Protein AF-A0A934NCJ3-F1 (afdb_monomer)

Foldseek 3Di:
DDDDDPVRVVVVVVVVVVLVQVLVQVQVVVVVLQPDQDCDDPQNAPVPQCPPQPDFDGDKGKAWPDRQSPAWDWDADPVVQKIKIKGKTKMKIWGWHDDPNDTDIDIDIDIAMKMWIWHDPPPGIDTPGIGGDD

Secondary structure (DSSP, 8-state):
-PPPPHHHHHHHHHHHHHHHHHHHHHHHHHHHHHT---SSBTTB--GGGGGG-SSB-S--EEEESS-TTTT-EEEEETTTTEEEEEEEEEEEEEEEEEETTEEEEEEEEEEEEEEEEEEE-SSSEEEEEEEEE-

Nearest PDB structures (foldseek):
  5i7l-assembly3_A  TM=4.189E-01  e=1.258E-01  Homo sapiens
  6baq-assembly2_B  TM=3.776E-01  e=7.624E-02  Mus musculus
  5std-assembly1_A  TM=7.102E-01  e=1.625E+00  Pyricularia grisea
  1std-assembly1_A  TM=6.988E-01  e=3.168E+00  Pyricularia grisea
  4rlc-assembly1_A  TM=5.964E-01  e=2.681E+00  Pseudomonas aeruginosa

Solvent-accessible surface area (backbone atoms only — not comparable to full-atom values): 7718 Å² total; per-residue (Å²): 135,84,83,80,53,72,70,56,52,52,51,51,53,49,54,50,54,52,46,51,55,51,30,51,51,51,42,53,54,53,49,55,49,31,68,37,67,54,89,79,44,89,77,38,71,66,62,78,70,50,83,79,56,92,50,92,42,60,75,41,42,42,41,65,63,66,69,46,42,81,70,43,47,68,49,75,41,84,90,79,61,38,31,40,34,38,32,54,44,40,34,38,38,38,28,28,38,64,54,98,91,39,78,40,86,45,75,49,72,48,70,46,39,35,38,31,38,34,34,69,80,86,84,49,81,40,82,75,47,50,38,66,47,131

Radius of gyration: 18.89 Å; Cα contacts (8 Å, |Δi|>4): 233; chains: 1; bounding box: 41×37×64 Å

pLDDT: mean 83.29, std 10.06, range [53.81, 94.25]

Mean predicted aligned error: 7.46 Å

Sequence (134 aa):
MQPMSFASRIREAYEQSLGSAVRDVVRQALAACASSTSFFTPDCRQFHVLNDIQDPTKNVQWHLNGDPAVATTVSFDGATGIIHAASNFTMSLDYDQRLVGKDYPQHAEDSGGFQAAVFWDGIKLVPVTISRRN

Organism: NCBI:txid3127013

Structure (mmCIF, N/CA/C/O backbone):
data_AF-A0A934NCJ3-F1
#
_entry.id   AF-A0A934NCJ3-F1
#
loop_
_atom_site.group_PDB
_atom_site.id
_atom_site.type_symbol
_atom_site.label_atom_id
_atom_site.label_alt_id
_atom_site.label_comp_id
_atom_site.label_asym_id
_atom_site.label_entity_id
_atom_site.label_seq_id
_atom_site.pdbx_PDB_ins_code
_atom_site.Cartn_x
_atom_site.Cartn_y
_atom_site.Cartn_z
_atom_site.occupancy
_atom_site.B_iso_or_equiv
_atom_site.auth_seq_id
_atom_site.auth_comp_id
_atom_site.auth_asym_id
_atom_site.auth_atom_id
_atom_site.pdbx_PDB_model_num
ATOM 1 N N . MET A 1 1 ? -11.403 26.336 29.613 1.00 60.22 1 MET A N 1
ATOM 2 C CA . MET A 1 1 ? -10.920 24.969 29.319 1.00 60.22 1 MET A CA 1
ATOM 3 C C . MET A 1 1 ? -11.619 24.012 30.270 1.00 60.22 1 MET A C 1
ATOM 5 O O . MET A 1 1 ? -11.335 24.062 31.459 1.00 60.22 1 MET A O 1
ATOM 9 N N . GLN A 1 2 ? -12.591 23.226 29.799 1.00 61.53 2 GLN A N 1
ATOM 10 C CA . GLN A 1 2 ? -13.203 22.186 30.636 1.00 61.53 2 GLN A CA 1
ATOM 11 C C . GLN A 1 2 ? -12.272 20.964 30.697 1.00 61.53 2 GLN A C 1
ATOM 13 O O . GLN A 1 2 ? -11.728 20.579 29.661 1.00 61.53 2 GLN A O 1
ATOM 18 N N . PRO A 1 3 ? -12.059 20.358 31.878 1.00 75.81 3 PRO A N 1
ATOM 19 C CA . PRO A 1 3 ? -11.252 19.151 31.996 1.00 75.81 3 PRO A CA 1
ATOM 20 C C . PRO A 1 3 ? -11.975 17.956 31.358 1.00 75.81 3 PRO A C 1
ATOM 22 O O . PRO A 1 3 ? -13.150 17.713 31.626 1.00 75.81 3 PRO A O 1
ATOM 25 N N . MET A 1 4 ? -11.264 17.194 30.523 1.00 78.75 4 MET A N 1
ATOM 26 C CA . MET A 1 4 ? -11.779 15.945 29.953 1.00 78.75 4 MET A CA 1
ATOM 27 C C . MET A 1 4 ? -12.044 14.902 31.041 1.00 78.75 4 MET A C 1
ATOM 29 O O . MET A 1 4 ? -11.209 14.703 31.931 1.00 78.75 4 MET A O 1
ATOM 33 N N . SER A 1 5 ? -13.173 14.197 30.921 1.00 89.38 5 SER A N 1
ATOM 34 C CA . SER A 1 5 ? -13.522 13.079 31.801 1.00 89.38 5 SER A CA 1
ATOM 35 C C . SER A 1 5 ? -12.545 11.906 31.638 1.00 89.38 5 SER A C 1
ATOM 37 O O . SER A 1 5 ? -11.934 11.732 30.582 1.00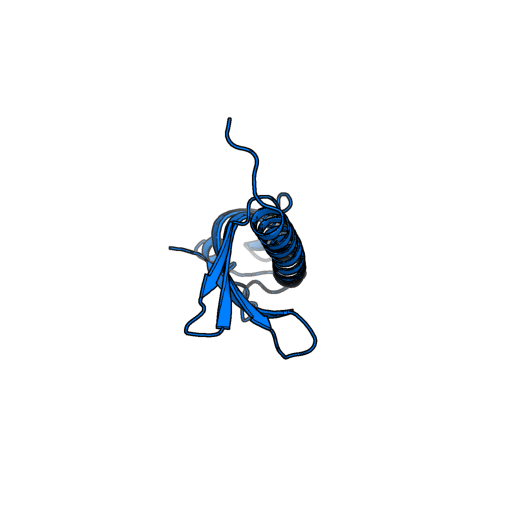 89.38 5 SER A O 1
ATOM 39 N N . PHE A 1 6 ? -12.416 11.064 32.664 1.00 80.25 6 PHE A N 1
ATOM 40 C CA . PHE A 1 6 ? -11.604 9.843 32.598 1.00 80.25 6 PHE A CA 1
ATOM 41 C C . PHE A 1 6 ? -12.050 8.901 31.463 1.00 80.25 6 PHE A C 1
ATOM 43 O O . PHE A 1 6 ? -11.211 8.379 30.734 1.00 80.25 6 PHE A O 1
ATOM 50 N N . ALA A 1 7 ? -13.364 8.763 31.246 1.00 82.44 7 ALA A N 1
ATOM 51 C CA . ALA A 1 7 ? -13.920 7.962 30.155 1.00 82.44 7 ALA A CA 1
ATOM 52 C C . ALA A 1 7 ? -13.507 8.495 28.771 1.00 82.44 7 ALA A C 1
ATOM 54 O O . ALA A 1 7 ? -13.169 7.717 27.881 1.00 82.44 7 ALA A O 1
ATOM 55 N N . SER A 1 8 ? -13.467 9.821 28.606 1.00 84.81 8 SER A N 1
ATOM 56 C CA . SER A 1 8 ? -13.002 10.463 27.370 1.00 84.81 8 SER A CA 1
ATOM 57 C C . SER A 1 8 ? -11.532 10.143 27.087 1.00 84.81 8 SER A C 1
ATOM 59 O O . SER A 1 8 ? -11.190 9.821 25.956 1.00 84.81 8 SER A O 1
ATOM 61 N N . ARG A 1 9 ? -10.681 10.146 28.121 1.00 81.94 9 ARG A N 1
ATOM 62 C CA . ARG A 1 9 ? -9.249 9.830 27.987 1.00 81.94 9 ARG A CA 1
ATOM 63 C C . ARG A 1 9 ? -8.998 8.371 27.605 1.00 81.94 9 ARG A C 1
ATOM 65 O O . ARG A 1 9 ? -8.121 8.104 26.794 1.00 81.94 9 ARG A O 1
ATOM 72 N N . ILE A 1 10 ? -9.762 7.430 28.170 1.00 80.25 10 ILE A N 1
ATOM 73 C CA . ILE A 1 10 ? -9.661 6.007 27.801 1.00 80.25 10 ILE A CA 1
ATOM 74 C C . ILE A 1 10 ? -10.044 5.809 26.337 1.00 80.25 10 ILE A C 1
ATOM 76 O O . ILE A 1 10 ? -9.340 5.116 25.606 1.00 80.25 10 ILE A O 1
ATOM 80 N N . ARG A 1 11 ? -11.148 6.426 25.906 1.00 80.56 11 ARG A N 1
ATOM 81 C CA . ARG A 1 11 ? -11.602 6.342 24.518 1.00 80.56 11 ARG A CA 1
ATOM 82 C C . ARG A 1 11 ? -10.559 6.901 23.552 1.00 80.56 11 ARG A C 1
ATOM 84 O O . ARG A 1 11 ? -10.235 6.238 22.577 1.00 80.56 11 ARG A O 1
ATOM 91 N N . GLU A 1 12 ? -10.008 8.072 23.849 1.00 78.56 12 GLU A N 1
ATOM 92 C CA . GLU A 1 12 ? -8.974 8.700 23.022 1.00 78.56 12 GLU A CA 1
ATOM 93 C C . GLU A 1 12 ? -7.706 7.834 22.932 1.00 78.56 12 GLU A C 1
ATOM 95 O O . GLU A 1 12 ? -7.176 7.623 21.844 1.00 78.56 12 GLU A O 1
ATOM 100 N N . ALA A 1 13 ? -7.257 7.253 24.050 1.00 77.31 13 ALA A N 1
ATOM 101 C CA . ALA A 1 13 ? -6.110 6.345 24.063 1.00 77.31 13 ALA A CA 1
ATOM 102 C C . ALA A 1 13 ? -6.357 5.066 23.240 1.00 77.31 13 ALA A C 1
ATOM 104 O O . ALA A 1 13 ? -5.449 4.573 22.570 1.00 77.31 13 ALA A O 1
ATOM 105 N N . TYR A 1 14 ? -7.584 4.539 23.268 1.00 77.94 14 TYR A N 1
ATOM 106 C CA . TYR A 1 14 ? -7.982 3.389 22.455 1.00 77.94 14 TYR A CA 1
ATOM 107 C C . TYR A 1 14 ? -8.054 3.730 20.960 1.00 77.94 14 TYR A C 1
ATOM 109 O O . TYR A 1 14 ? -7.572 2.971 20.124 1.00 77.94 14 TYR A O 1
ATOM 117 N N . GLU A 1 15 ? -8.612 4.887 20.604 1.00 80.19 15 GLU A N 1
ATOM 118 C CA . GLU A 1 15 ? -8.658 5.354 19.213 1.00 80.19 15 GLU A CA 1
ATOM 119 C C . GLU A 1 15 ? -7.242 5.593 18.657 1.00 80.19 15 GLU A C 1
ATOM 121 O O . GLU A 1 15 ? -6.958 5.231 17.514 1.00 80.19 15 GLU A O 1
ATOM 126 N N . GLN A 1 16 ? -6.322 6.120 19.474 1.00 82.31 16 GLN A N 1
ATOM 127 C CA . GLN A 1 16 ? -4.915 6.288 19.096 1.00 82.31 16 GLN A CA 1
ATOM 128 C C . GLN A 1 16 ? -4.195 4.951 18.880 1.00 82.31 16 GLN A C 1
ATOM 130 O O . GLN A 1 16 ? -3.493 4.803 17.878 1.00 82.31 16 GLN A O 1
ATOM 135 N N . SER A 1 17 ? -4.375 3.974 19.776 1.00 84.62 17 SER A N 1
ATOM 136 C CA . SER A 1 17 ? -3.723 2.663 19.650 1.00 84.62 17 SER A CA 1
ATOM 137 C C . SER A 1 17 ? -4.274 1.848 18.478 1.00 84.62 17 SER A C 1
ATOM 139 O O . SER A 1 17 ? -3.512 1.200 17.757 1.00 84.62 17 SER A O 1
ATOM 141 N N . LEU A 1 18 ? -5.583 1.931 18.223 1.00 86.12 18 LEU A N 1
ATOM 142 C CA . LEU A 1 18 ? -6.192 1.346 17.033 1.00 86.12 18 LEU A CA 1
ATOM 143 C C . LEU A 1 18 ? -5.651 2.017 15.766 1.00 86.12 18 LEU A C 1
ATOM 145 O O . LEU A 1 18 ? -5.277 1.338 14.810 1.00 86.12 18 LEU A O 1
ATOM 149 N N . GLY A 1 19 ? -5.559 3.348 15.773 1.00 89.00 19 GLY A N 1
ATOM 150 C CA . GLY A 1 19 ? -5.018 4.125 14.665 1.00 89.00 19 GLY A CA 1
ATOM 151 C C . GLY A 1 19 ? -3.581 3.740 14.313 1.00 89.00 19 GLY A C 1
ATOM 152 O O . GLY A 1 19 ? -3.274 3.583 13.131 1.00 89.00 19 GLY A O 1
ATOM 153 N N . SER A 1 20 ? -2.703 3.548 15.304 1.00 91.31 20 SER A N 1
ATOM 154 C CA . SER A 1 20 ? -1.324 3.111 15.049 1.00 91.31 20 SER A CA 1
ATOM 155 C C . SER A 1 20 ? -1.266 1.686 14.497 1.00 91.31 20 SER A C 1
ATOM 157 O O . SER A 1 20 ? -0.594 1.456 13.495 1.00 91.31 20 SER A O 1
ATOM 159 N N . ALA A 1 21 ? -2.033 0.752 15.067 1.00 91.88 21 ALA A N 1
ATOM 160 C CA . ALA A 1 21 ? -2.063 -0.634 14.599 1.00 91.88 21 ALA A CA 1
ATOM 161 C C . ALA A 1 21 ? -2.567 -0.755 13.147 1.00 91.88 21 ALA A C 1
ATOM 163 O O . ALA A 1 21 ? -2.014 -1.505 12.344 1.00 91.88 21 ALA A O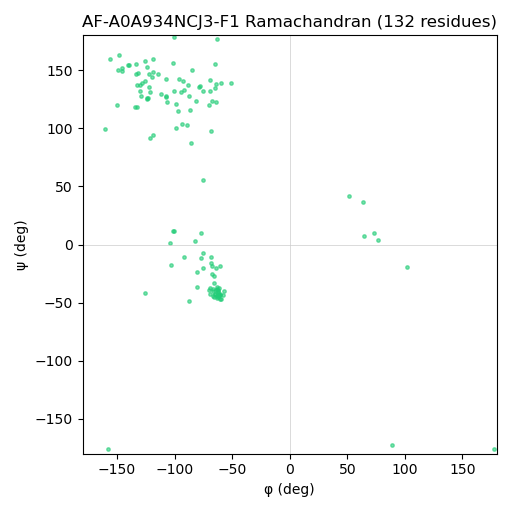 1
ATOM 164 N N . VAL A 1 22 ? -3.583 0.029 12.773 1.00 92.56 22 VAL A N 1
ATOM 165 C CA . VAL A 1 22 ? -4.097 0.082 11.394 1.00 92.56 22 VAL A CA 1
ATOM 166 C C . VAL A 1 22 ? -3.044 0.636 10.436 1.00 92.56 22 VAL A C 1
ATOM 168 O O . VAL A 1 22 ? -2.853 0.092 9.350 1.00 92.56 22 VAL A O 1
ATOM 171 N N . ARG A 1 23 ? -2.327 1.694 10.832 1.00 94.19 23 ARG A N 1
ATOM 172 C CA . ARG A 1 23 ? -1.236 2.270 10.030 1.00 94.19 23 ARG A CA 1
ATOM 173 C C . ARG A 1 23 ? -0.106 1.275 9.804 1.00 94.19 23 ARG A C 1
ATOM 175 O O . ARG A 1 23 ? 0.427 1.229 8.700 1.00 94.19 23 ARG A O 1
ATOM 182 N N . ASP A 1 24 ? 0.220 0.455 10.798 1.00 93.75 24 ASP A N 1
ATOM 183 C CA . ASP A 1 24 ? 1.237 -0.587 10.656 1.00 93.75 24 ASP A CA 1
ATOM 184 C C . ASP A 1 24 ? 0.818 -1.658 9.641 1.00 93.75 24 ASP A C 1
ATOM 186 O O . ASP A 1 24 ? 1.620 -2.037 8.787 1.00 93.75 24 ASP A O 1
ATOM 190 N N . VAL A 1 25 ? -0.448 -2.088 9.663 1.00 92.06 25 VAL A N 1
ATOM 191 C CA . VAL A 1 25 ? -0.995 -3.020 8.659 1.00 92.06 25 VAL A CA 1
ATOM 192 C C . VAL A 1 25 ? -0.962 -2.415 7.257 1.00 92.06 25 VAL A C 1
ATOM 194 O O . VAL A 1 25 ? -0.522 -3.065 6.308 1.00 92.06 25 VAL A O 1
ATOM 197 N N . VAL A 1 26 ? -1.383 -1.156 7.117 1.00 90.62 26 VAL A N 1
ATOM 198 C CA . VAL A 1 26 ? -1.339 -0.435 5.837 1.00 90.62 26 VAL A CA 1
ATOM 199 C C . VAL A 1 26 ? 0.096 -0.311 5.329 1.00 90.62 26 VAL A C 1
ATOM 201 O O . VAL A 1 26 ? 0.350 -0.571 4.155 1.00 90.62 26 VAL A O 1
ATOM 204 N N . ARG A 1 27 ? 1.050 0.022 6.208 1.00 91.75 27 ARG A N 1
ATOM 205 C CA . ARG A 1 27 ? 2.474 0.104 5.866 1.00 91.75 27 ARG A CA 1
ATOM 206 C C . ARG A 1 27 ? 2.999 -1.232 5.351 1.00 91.75 27 ARG A C 1
ATOM 208 O O . ARG A 1 27 ? 3.661 -1.259 4.319 1.00 91.75 27 ARG A O 1
ATOM 215 N N . GLN A 1 28 ? 2.687 -2.334 6.034 1.00 90.81 28 GLN A N 1
ATOM 216 C CA . GLN A 1 28 ? 3.112 -3.676 5.622 1.00 90.81 28 GLN A CA 1
ATOM 217 C C . GLN A 1 28 ? 2.553 -4.057 4.250 1.00 90.81 28 GLN A C 1
ATOM 219 O O . GLN A 1 28 ? 3.284 -4.568 3.407 1.00 90.81 28 GLN A O 1
ATOM 224 N N . ALA A 1 29 ? 1.277 -3.772 4.001 1.00 88.31 29 ALA A N 1
ATOM 225 C CA . ALA A 1 29 ? 0.646 -4.088 2.729 1.00 88.31 29 ALA A CA 1
ATOM 226 C C . ALA A 1 29 ? 1.172 -3.213 1.572 1.00 88.31 29 ALA A C 1
ATOM 228 O O . ALA A 1 29 ? 1.430 -3.725 0.486 1.00 88.31 29 ALA A O 1
ATOM 229 N N . LEU A 1 30 ? 1.426 -1.919 1.801 1.00 87.88 30 LEU A N 1
ATOM 230 C CA . LEU A 1 30 ? 2.061 -1.053 0.798 1.00 87.88 30 LEU A CA 1
ATOM 231 C C . LEU A 1 30 ? 3.513 -1.463 0.520 1.00 87.88 30 LEU A C 1
ATOM 233 O O . LEU A 1 30 ? 3.939 -1.456 -0.634 1.00 87.88 30 LEU A O 1
ATOM 237 N N . ALA A 1 31 ? 4.260 -1.871 1.548 1.00 88.88 31 ALA A N 1
ATOM 238 C CA . ALA A 1 31 ? 5.607 -2.412 1.384 1.00 88.88 31 ALA A CA 1
ATOM 239 C C . ALA A 1 31 ? 5.598 -3.726 0.588 1.00 88.88 31 ALA A C 1
ATOM 241 O O . ALA A 1 31 ? 6.450 -3.920 -0.277 1.00 88.88 31 ALA A O 1
ATOM 242 N N . ALA A 1 32 ? 4.607 -4.596 0.814 1.00 87.25 32 ALA A N 1
ATOM 243 C CA . ALA A 1 32 ? 4.419 -5.799 0.009 1.00 87.25 32 ALA A CA 1
ATOM 244 C C . ALA A 1 32 ? 4.179 -5.447 -1.470 1.00 87.25 32 ALA A C 1
ATOM 246 O O . ALA A 1 32 ? 4.807 -6.041 -2.345 1.00 87.25 32 ALA A O 1
ATOM 247 N N . CYS A 1 33 ? 3.370 -4.422 -1.754 1.00 84.19 33 CYS A N 1
ATOM 248 C CA . CYS A 1 33 ? 3.181 -3.930 -3.119 1.00 84.19 33 CYS A CA 1
ATOM 249 C C . CYS A 1 33 ? 4.467 -3.384 -3.748 1.00 84.19 33 CYS A C 1
ATOM 251 O O . CYS A 1 33 ? 4.769 -3.691 -4.899 1.00 84.19 33 CYS A O 1
ATOM 253 N N . ALA A 1 34 ? 5.252 -2.614 -2.996 1.00 86.81 34 ALA A N 1
ATOM 254 C CA . ALA A 1 34 ? 6.531 -2.094 -3.472 1.00 86.81 34 ALA A CA 1
ATOM 255 C C . ALA A 1 34 ? 7.587 -3.196 -3.684 1.00 86.81 34 ALA A C 1
ATOM 257 O O . ALA A 1 34 ? 8.479 -3.054 -4.509 1.00 86.81 34 ALA A O 1
ATOM 258 N N . SER A 1 35 ? 7.475 -4.325 -2.980 1.00 87.38 35 SER A N 1
ATOM 259 C CA . SER A 1 35 ? 8.386 -5.463 -3.156 1.00 87.38 35 SER A CA 1
ATOM 260 C C . SER A 1 35 ? 8.129 -6.282 -4.424 1.00 87.38 35 SER A C 1
ATOM 262 O O . SER A 1 35 ? 8.893 -7.199 -4.728 1.00 87.38 35 SER A O 1
ATOM 264 N N . SER A 1 36 ? 7.050 -5.988 -5.154 1.00 84.81 36 SER A N 1
ATOM 265 C CA . SER A 1 36 ? 6.741 -6.716 -6.375 1.00 84.81 36 SER A CA 1
ATOM 266 C C . SER A 1 36 ? 7.737 -6.406 -7.486 1.00 84.81 36 SER A C 1
ATOM 268 O O . SER A 1 36 ? 8.133 -5.266 -7.695 1.00 84.81 36 SER A O 1
ATOM 270 N N . THR A 1 37 ? 8.091 -7.430 -8.253 1.00 83.31 37 THR A N 1
ATOM 271 C CA . THR A 1 37 ? 8.896 -7.320 -9.478 1.00 83.31 37 THR A CA 1
ATOM 272 C C . THR A 1 37 ? 8.031 -7.374 -10.739 1.00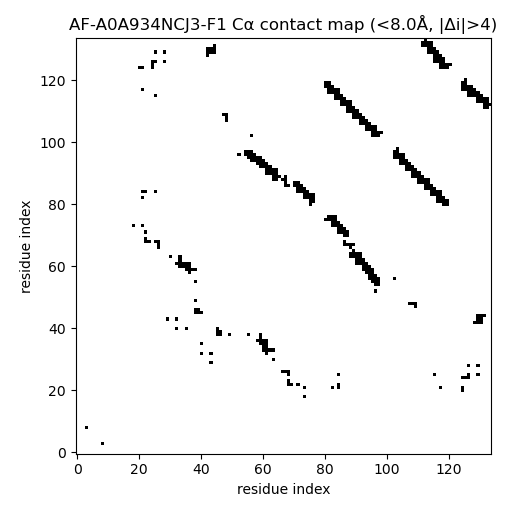 83.31 37 THR A C 1
ATOM 274 O O . THR A 1 37 ? 8.537 -7.537 -11.849 1.00 83.31 37 THR A O 1
ATOM 277 N N . SER A 1 38 ? 6.710 -7.274 -10.572 1.00 77.94 38 SER A N 1
ATOM 278 C CA . SER A 1 38 ? 5.739 -7.242 -11.659 1.00 77.94 38 SER A CA 1
ATOM 279 C C . SER A 1 38 ? 5.157 -5.843 -11.808 1.00 77.94 38 SER A C 1
ATOM 281 O O . SER A 1 38 ? 4.840 -5.168 -10.828 1.00 77.94 38 SER A O 1
ATOM 283 N N . PHE A 1 39 ? 4.929 -5.447 -13.055 1.00 72.69 39 PHE A N 1
ATOM 284 C CA . PHE A 1 39 ? 4.098 -4.293 -13.389 1.00 72.69 39 PHE A CA 1
ATOM 285 C C . PHE A 1 39 ? 2.623 -4.512 -13.017 1.00 72.69 39 PHE A C 1
ATOM 287 O O . PHE A 1 39 ? 1.892 -3.568 -12.734 1.00 72.69 39 PHE A O 1
ATOM 294 N N . PHE A 1 40 ? 2.186 -5.773 -12.999 1.00 71.62 40 PHE A N 1
ATOM 295 C CA . PHE A 1 40 ? 0.811 -6.167 -12.726 1.00 71.62 40 PHE A CA 1
ATOM 296 C C . PHE A 1 40 ? 0.798 -7.091 -11.515 1.00 71.62 40 PHE A C 1
ATOM 298 O O . PHE A 1 40 ? 0.978 -8.305 -11.634 1.00 71.62 40 PHE A O 1
ATOM 305 N N . THR A 1 41 ? 0.623 -6.505 -10.336 1.00 69.88 41 THR A N 1
ATOM 306 C CA . THR A 1 41 ? 0.491 -7.266 -9.093 1.00 69.88 41 THR A CA 1
ATOM 307 C C . THR A 1 41 ? -0.967 -7.216 -8.657 1.00 69.88 41 THR A C 1
ATOM 309 O O . THR A 1 41 ? -1.505 -6.114 -8.502 1.00 69.88 41 THR A O 1
ATOM 312 N N . PRO A 1 42 ? -1.637 -8.372 -8.486 1.00 64.50 42 PRO A N 1
ATOM 313 C CA . PRO A 1 42 ? -2.974 -8.409 -7.908 1.00 64.50 42 PRO A CA 1
ATOM 314 C C . PRO A 1 42 ? -3.004 -7.623 -6.593 1.00 64.50 42 PRO A C 1
ATOM 316 O O . PRO A 1 42 ? -2.048 -7.666 -5.824 1.00 64.50 42 PRO A O 1
ATOM 319 N N . ASP A 1 43 ? -4.072 -6.859 -6.375 1.00 67.31 43 ASP A N 1
ATOM 320 C CA . ASP A 1 43 ? -4.296 -6.055 -5.162 1.00 67.31 43 ASP A CA 1
ATOM 321 C C . ASP A 1 43 ? -3.309 -4.899 -4.902 1.00 67.31 43 ASP A C 1
ATOM 323 O O . ASP A 1 43 ? -3.425 -4.195 -3.899 1.00 67.31 43 ASP A O 1
ATOM 327 N N . CYS A 1 44 ? -2.419 -4.602 -5.853 1.00 74.88 44 CYS A N 1
ATOM 328 C CA . CYS A 1 44 ? -1.542 -3.435 -5.827 1.00 74.88 44 CYS A CA 1
ATOM 329 C C . CYS A 1 44 ? -1.845 -2.554 -7.036 1.00 74.88 44 CYS A C 1
ATOM 331 O O . CYS A 1 44 ? -1.335 -2.769 -8.134 1.00 74.88 44 CYS A O 1
ATOM 333 N N . ARG A 1 45 ? -2.716 -1.550 -6.855 1.00 60.00 45 ARG A N 1
ATOM 334 C CA . ARG A 1 45 ? -3.147 -0.656 -7.945 1.00 60.00 45 ARG A CA 1
ATOM 335 C C . ARG A 1 45 ? -2.096 0.387 -8.367 1.00 60.00 45 ARG A C 1
ATOM 337 O O . ARG A 1 45 ? -2.398 1.574 -8.424 1.00 60.00 45 ARG A O 1
ATOM 344 N N . GLN A 1 46 ? -0.898 -0.065 -8.728 1.00 62.56 46 GLN A N 1
ATOM 345 C CA . GLN A 1 46 ? 0.209 0.726 -9.293 1.00 62.56 46 GLN A CA 1
ATOM 346 C C . GLN A 1 46 ? 0.001 1.077 -10.794 1.00 62.56 46 GLN A C 1
ATOM 348 O O . GLN A 1 46 ? 0.900 1.567 -11.468 1.00 62.56 46 GLN A O 1
ATOM 353 N N . PHE A 1 47 ? -1.196 0.827 -11.344 1.00 53.81 47 PHE A N 1
ATOM 354 C CA . PHE A 1 47 ? -1.466 0.733 -12.788 1.00 53.81 47 PHE A CA 1
ATOM 355 C C . PHE A 1 47 ? -1.353 2.039 -13.604 1.00 53.81 47 PHE A C 1
ATOM 357 O O . PHE A 1 47 ? -1.392 1.963 -14.829 1.00 53.81 47 PHE A O 1
ATOM 364 N N . HIS A 1 48 ? -1.233 3.227 -12.999 1.00 56.44 48 HIS A N 1
ATOM 365 C CA . HIS A 1 48 ? -1.268 4.480 -13.776 1.00 56.44 48 HIS A CA 1
ATOM 366 C C . HIS A 1 48 ? 0.052 4.840 -14.461 1.00 56.44 48 HIS A C 1
ATOM 368 O O . HIS A 1 48 ? 0.018 5.513 -15.488 1.00 56.44 48 HIS A O 1
ATOM 374 N N . VAL A 1 49 ? 1.186 4.344 -13.962 1.00 57.50 49 VAL A N 1
ATOM 375 C CA . VAL A 1 49 ? 2.511 4.580 -14.569 1.00 5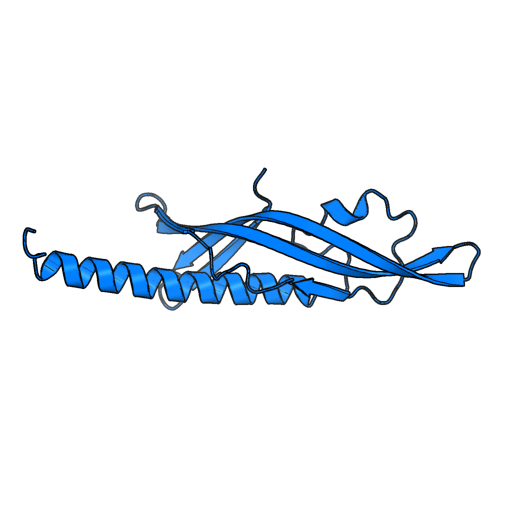7.50 49 VAL A CA 1
ATOM 376 C C . VAL A 1 49 ? 2.655 3.888 -15.932 1.00 57.50 49 VAL A C 1
ATOM 378 O O . VAL A 1 49 ? 3.517 4.230 -16.732 1.00 57.50 49 VAL A O 1
ATOM 381 N N . LEU A 1 50 ? 1.798 2.904 -16.217 1.00 59.09 50 LEU A N 1
ATOM 382 C CA . LEU A 1 50 ? 2.002 1.935 -17.293 1.00 59.09 50 LEU A CA 1
ATOM 383 C C . LEU A 1 50 ? 1.387 2.306 -18.637 1.00 59.09 50 LEU A C 1
ATOM 385 O O . LEU A 1 50 ? 1.683 1.639 -19.624 1.00 59.09 50 LEU A O 1
ATOM 389 N N . ASN A 1 51 ? 0.549 3.342 -18.701 1.00 59.59 51 ASN A N 1
ATOM 390 C CA . ASN A 1 51 ? -0.151 3.684 -19.943 1.00 59.59 51 ASN A CA 1
ATOM 391 C C . ASN A 1 51 ? 0.804 4.105 -21.077 1.00 59.59 51 ASN A C 1
ATOM 393 O O . ASN A 1 51 ? 0.434 3.985 -22.243 1.00 59.59 51 ASN A O 1
ATOM 397 N N . ASP A 1 52 ? 2.031 4.515 -20.741 1.00 58.50 52 ASP A N 1
ATOM 398 C CA . ASP A 1 52 ? 3.047 4.955 -21.702 1.00 58.50 52 ASP A CA 1
ATOM 399 C C . ASP A 1 52 ? 4.160 3.909 -21.951 1.00 58.50 52 ASP A C 1
ATOM 401 O O . ASP A 1 52 ? 5.070 4.144 -22.750 1.00 58.50 52 ASP A O 1
ATOM 405 N N . ILE A 1 53 ? 4.101 2.729 -21.313 1.00 62.62 53 ILE A N 1
ATOM 406 C CA . ILE A 1 53 ? 5.145 1.697 -21.433 1.00 62.62 53 ILE A CA 1
ATOM 407 C C . ILE A 1 53 ? 4.821 0.764 -22.606 1.00 62.62 53 ILE A C 1
ATOM 409 O O . ILE A 1 53 ? 3.974 -0.121 -22.512 1.00 62.62 53 ILE A O 1
ATOM 413 N N . GLN A 1 54 ? 5.516 0.957 -23.731 1.00 58.59 54 GLN A N 1
ATOM 414 C CA . GLN A 1 54 ? 5.254 0.218 -24.978 1.00 58.59 54 GLN A CA 1
ATOM 415 C C . GLN A 1 54 ? 5.793 -1.228 -25.009 1.00 58.59 54 GLN A C 1
ATOM 417 O O . GLN A 1 54 ? 5.416 -1.983 -25.901 1.00 58.59 54 GLN A O 1
ATOM 422 N N . ASP A 1 55 ? 6.634 -1.633 -24.053 1.00 63.25 55 ASP A N 1
ATOM 423 C CA . ASP A 1 55 ? 7.117 -3.016 -23.899 1.00 63.25 55 ASP A CA 1
ATOM 424 C C . ASP A 1 55 ? 7.648 -3.195 -22.461 1.00 63.25 55 ASP A C 1
ATOM 426 O O . ASP A 1 55 ? 8.738 -2.699 -22.156 1.00 63.25 55 ASP A O 1
ATOM 430 N N . PRO A 1 56 ? 6.873 -3.780 -21.526 1.00 58.16 56 PRO A N 1
ATOM 431 C CA . PRO A 1 56 ? 7.300 -3.910 -20.139 1.00 58.16 56 PRO A CA 1
ATOM 432 C C . PRO A 1 56 ? 8.460 -4.907 -20.036 1.00 58.16 56 PRO A C 1
ATOM 434 O O . PRO A 1 56 ? 8.263 -6.123 -19.992 1.00 58.16 56 PRO A O 1
ATOM 437 N N . THR A 1 57 ? 9.686 -4.383 -19.995 1.00 70.19 57 THR A N 1
ATOM 438 C CA . THR A 1 57 ? 10.907 -5.175 -19.835 1.00 70.19 57 THR A CA 1
ATOM 439 C C . THR A 1 57 ? 11.459 -5.155 -18.407 1.00 70.19 57 THR A C 1
ATOM 441 O O . THR A 1 57 ? 10.825 -4.677 -17.472 1.00 70.19 57 THR A O 1
ATOM 444 N N . LYS A 1 58 ? 12.555 -5.897 -18.235 1.00 75.56 58 LYS A N 1
ATOM 445 C CA . LYS A 1 58 ? 13.050 -6.520 -17.000 1.00 75.56 58 LYS A CA 1
ATOM 446 C C . LYS A 1 58 ? 13.413 -5.503 -15.905 1.00 75.56 58 LYS A C 1
ATOM 448 O O . LYS A 1 58 ? 13.401 -4.299 -16.118 1.00 75.56 58 LYS A O 1
ATOM 453 N N . ASN A 1 59 ? 13.799 -6.027 -14.741 1.00 85.25 59 ASN A N 1
ATOM 454 C CA . ASN A 1 59 ? 14.356 -5.251 -13.626 1.00 85.25 59 ASN A CA 1
ATOM 455 C C . ASN A 1 59 ? 13.390 -4.221 -13.017 1.00 85.25 59 ASN A C 1
ATOM 457 O O . ASN A 1 59 ? 13.819 -3.163 -12.580 1.00 85.25 59 ASN A O 1
ATOM 461 N N . VAL A 1 60 ? 12.102 -4.562 -12.948 1.00 85.88 60 VAL A N 1
ATOM 462 C CA . VAL A 1 60 ? 11.073 -3.743 -12.292 1.00 85.88 60 VAL A CA 1
ATOM 463 C C . VAL A 1 60 ? 11.354 -3.636 -10.797 1.00 85.88 60 VAL A C 1
ATOM 465 O O . VAL A 1 60 ? 11.416 -4.654 -10.100 1.00 85.88 60 VAL A O 1
ATOM 468 N N . GLN A 1 61 ? 11.496 -2.409 -10.309 1.00 89.62 61 GLN A N 1
ATOM 469 C CA . GLN A 1 61 ? 11.681 -2.087 -8.901 1.00 89.62 61 GLN A CA 1
ATOM 470 C C . GLN A 1 61 ? 10.770 -0.921 -8.531 1.00 89.62 61 GLN A C 1
ATOM 472 O O . GLN A 1 61 ? 10.879 0.173 -9.078 1.00 89.62 61 GLN A O 1
ATOM 477 N N . TRP A 1 62 ? 9.848 -1.167 -7.603 1.00 88.12 62 TRP A N 1
ATOM 478 C CA . TRP A 1 62 ? 8.985 -0.129 -7.057 1.00 88.12 62 TRP A CA 1
ATOM 479 C C . TRP A 1 62 ? 9.561 0.397 -5.746 1.00 88.12 62 TRP A C 1
ATOM 481 O O . TRP A 1 62 ? 10.038 -0.359 -4.898 1.00 88.12 62 TRP A O 1
ATOM 491 N N . HIS A 1 63 ? 9.434 1.699 -5.533 1.00 89.88 63 HIS A N 1
ATOM 492 C CA . HIS A 1 63 ? 9.899 2.363 -4.325 1.00 89.88 63 HIS A CA 1
ATOM 493 C C . HIS A 1 63 ? 8.792 3.245 -3.756 1.00 89.88 63 HIS A C 1
ATOM 495 O O . HIS A 1 63 ? 8.164 4.017 -4.475 1.00 89.88 63 HIS A O 1
ATOM 501 N N . LEU A 1 64 ? 8.538 3.141 -2.449 1.00 89.62 64 LEU A N 1
ATOM 502 C CA . LEU A 1 64 ? 7.690 4.106 -1.749 1.00 89.62 64 LEU A CA 1
ATOM 503 C C . LEU A 1 64 ? 8.524 5.336 -1.402 1.00 89.62 64 LEU A C 1
ATOM 505 O O . LEU A 1 64 ? 9.528 5.239 -0.693 1.00 89.62 64 LEU A O 1
ATOM 509 N N . ASN A 1 65 ? 8.070 6.499 -1.855 1.00 90.88 65 ASN A N 1
ATOM 510 C CA . ASN A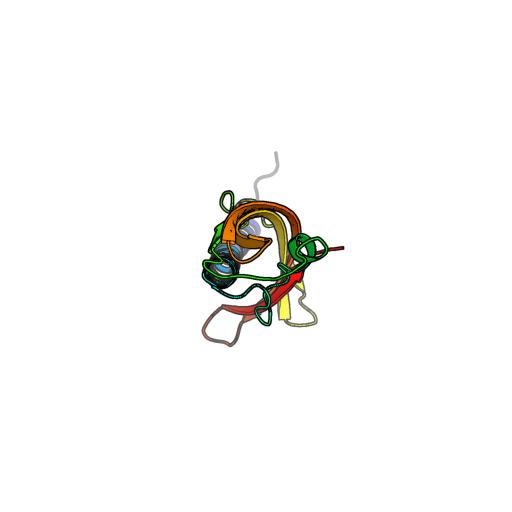 1 65 ? 8.713 7.769 -1.560 1.00 90.88 65 ASN A CA 1
ATOM 511 C C . ASN A 1 65 ? 8.176 8.282 -0.218 1.00 90.88 65 ASN A C 1
ATOM 513 O O . ASN A 1 65 ? 7.192 9.020 -0.151 1.00 90.88 65 ASN A O 1
ATOM 517 N N . GLY A 1 66 ? 8.822 7.840 0.864 1.00 90.00 66 GLY A N 1
ATOM 518 C CA . GLY A 1 66 ? 8.416 8.114 2.244 1.00 90.00 66 GLY A CA 1
ATOM 519 C C . GLY A 1 66 ? 7.437 7.080 2.811 1.00 90.00 66 GLY A C 1
ATOM 520 O O . GLY A 1 66 ? 7.179 6.044 2.201 1.00 90.00 66 GLY A O 1
ATOM 521 N N . ASP A 1 67 ? 6.904 7.352 4.008 1.00 89.81 67 ASP A N 1
ATOM 522 C CA . ASP A 1 67 ? 5.918 6.484 4.664 1.00 89.81 67 ASP A CA 1
ATOM 523 C C . ASP A 1 67 ? 4.481 7.011 4.456 1.00 89.81 67 ASP A C 1
ATOM 525 O O . ASP A 1 67 ? 4.039 7.908 5.187 1.00 89.81 67 ASP A O 1
ATOM 529 N N . PRO A 1 68 ? 3.713 6.445 3.504 1.00 87.19 68 PRO A N 1
ATOM 530 C CA . PRO A 1 68 ? 2.324 6.840 3.254 1.00 87.19 68 PRO A CA 1
ATOM 531 C C . PRO A 1 68 ? 1.389 6.629 4.465 1.00 87.19 68 PRO A C 1
ATOM 533 O O . PRO A 1 68 ? 0.322 7.253 4.548 1.00 87.19 68 PRO A O 1
ATOM 536 N N . ALA A 1 69 ? 1.786 5.802 5.444 1.00 88.25 69 ALA A N 1
ATOM 537 C CA . ALA A 1 69 ? 1.005 5.532 6.649 1.00 88.25 69 ALA A CA 1
ATOM 538 C C . ALA A 1 69 ? 1.033 6.689 7.677 1.00 88.25 69 ALA A C 1
ATOM 540 O O . ALA A 1 69 ? 0.127 6.810 8.511 1.00 88.25 69 ALA A O 1
ATOM 541 N N . VAL A 1 70 ? 2.023 7.591 7.618 1.00 87.94 70 VAL A N 1
ATOM 542 C CA . VAL A 1 70 ? 2.200 8.688 8.601 1.00 87.94 70 VAL A CA 1
ATOM 543 C C . VAL A 1 70 ? 1.064 9.711 8.567 1.00 87.94 70 VAL A C 1
ATOM 545 O O . VAL A 1 70 ? 0.676 10.235 9.610 1.00 87.94 70 VAL A O 1
ATOM 548 N N . ALA A 1 71 ? 0.475 9.967 7.402 1.00 87.06 71 ALA A N 1
ATOM 549 C CA . ALA A 1 71 ? -0.650 10.896 7.252 1.00 87.06 71 ALA A CA 1
ATOM 550 C C . ALA A 1 71 ? -2.011 10.184 7.133 1.00 87.06 71 ALA A C 1
ATOM 552 O O . ALA A 1 71 ? -3.019 10.809 6.810 1.00 87.06 71 ALA A O 1
ATOM 553 N N . THR A 1 72 ? -2.060 8.875 7.406 1.00 91.06 72 THR A N 1
ATOM 554 C CA . THR A 1 72 ? -3.273 8.079 7.201 1.00 91.06 72 THR A CA 1
ATOM 555 C C . THR A 1 72 ? -4.367 8.432 8.202 1.00 91.06 72 THR A C 1
ATOM 557 O O . THR A 1 72 ? -4.217 8.267 9.410 1.00 91.06 72 THR A O 1
ATOM 560 N N . THR A 1 73 ? -5.507 8.870 7.685 1.00 93.19 73 THR A N 1
ATOM 561 C CA . THR A 1 73 ? -6.741 9.017 8.457 1.00 93.19 73 THR A CA 1
ATOM 562 C C . THR A 1 73 ? -7.380 7.646 8.632 1.00 93.19 73 THR A C 1
ATOM 564 O O . THR A 1 73 ? -7.432 6.872 7.678 1.00 93.19 73 THR A O 1
ATOM 567 N N . VAL A 1 74 ? -7.852 7.348 9.842 1.00 92.81 74 VAL A N 1
ATOM 568 C CA . VAL A 1 74 ? -8.485 6.073 10.191 1.00 92.81 74 VAL A CA 1
ATOM 569 C C . VAL A 1 74 ? -9.895 6.351 10.698 1.00 92.81 74 VAL A C 1
ATOM 571 O O . VAL A 1 74 ? -10.080 7.212 11.556 1.00 92.81 74 VAL A O 1
ATOM 574 N N . SER A 1 75 ? -10.882 5.631 10.176 1.00 91.62 75 SER A N 1
ATOM 575 C CA . SER A 1 75 ? -12.268 5.673 10.639 1.00 91.62 75 SER A CA 1
ATOM 576 C C . SER A 1 75 ? -12.826 4.262 10.794 1.00 91.62 75 SER A C 1
ATOM 578 O O . SER A 1 75 ? -12.458 3.352 10.059 1.00 91.62 75 SER A O 1
ATOM 580 N N . PHE A 1 76 ? -13.710 4.068 11.769 1.00 89.12 76 PHE A N 1
ATOM 581 C CA . PHE A 1 76 ? -14.368 2.787 12.014 1.00 89.12 76 PHE A CA 1
ATOM 582 C C . PHE A 1 76 ? -15.834 2.862 11.596 1.00 89.12 76 PHE A C 1
ATOM 584 O O . PHE A 1 76 ? -16.557 3.757 12.037 1.00 89.12 76 PHE A O 1
ATOM 591 N N . ASP A 1 77 ? -16.267 1.916 10.768 1.00 89.19 77 ASP A N 1
ATOM 592 C CA . ASP A 1 77 ? -17.672 1.710 10.445 1.00 89.19 77 ASP A CA 1
ATOM 593 C C . ASP A 1 77 ? -18.266 0.650 11.382 1.00 89.19 77 ASP A C 1
ATOM 595 O O . ASP A 1 77 ? -18.051 -0.552 11.228 1.00 89.19 77 ASP A O 1
ATOM 599 N N . GLY A 1 78 ? -19.046 1.107 12.365 1.00 85.88 78 GLY A N 1
ATOM 600 C CA . GLY A 1 78 ? -19.693 0.233 13.342 1.00 85.88 78 GLY A CA 1
ATOM 601 C C . GLY A 1 78 ? -20.804 -0.655 12.775 1.00 85.88 78 GLY A C 1
ATOM 602 O O . GLY A 1 78 ? -21.185 -1.612 13.443 1.00 85.88 78 GLY A O 1
ATOM 603 N N . ALA A 1 79 ? -21.322 -0.373 11.575 1.00 89.00 79 ALA A N 1
ATOM 604 C CA . ALA A 1 79 ? -22.344 -1.207 10.946 1.00 89.00 79 ALA A CA 1
ATOM 605 C C . ALA A 1 79 ? -21.738 -2.446 10.272 1.00 89.00 79 ALA A C 1
ATOM 607 O O . ALA A 1 79 ? -22.339 -3.519 10.299 1.00 89.00 79 ALA A O 1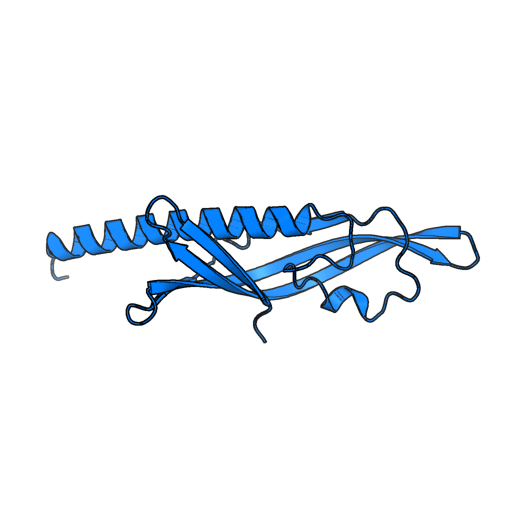
ATOM 608 N N . THR A 1 80 ? -20.550 -2.303 9.681 1.00 87.75 80 THR A N 1
ATOM 609 C CA . THR A 1 80 ? -19.858 -3.382 8.954 1.00 87.75 80 THR A CA 1
ATOM 610 C C . THR A 1 80 ? -18.716 -4.012 9.750 1.00 87.75 80 THR A C 1
ATOM 612 O O . THR A 1 80 ? -18.268 -5.108 9.417 1.00 87.75 80 THR A O 1
ATOM 615 N N . GLY A 1 81 ? -18.232 -3.339 10.797 1.00 87.06 81 GLY A N 1
ATOM 616 C CA . GLY A 1 81 ? -17.032 -3.734 11.532 1.00 87.06 81 GLY A CA 1
ATOM 617 C C . GLY A 1 81 ? -15.731 -3.463 10.767 1.00 87.06 81 GLY A C 1
ATOM 618 O O . GLY A 1 81 ? -14.671 -3.930 11.185 1.00 87.06 81 GLY A O 1
ATOM 619 N N . ILE A 1 82 ? -15.794 -2.732 9.648 1.00 91.69 82 ILE A N 1
ATOM 620 C CA . ILE A 1 82 ? -14.635 -2.417 8.812 1.00 91.69 82 ILE A CA 1
ATOM 621 C C . ILE A 1 82 ? -13.971 -1.137 9.312 1.00 91.69 82 ILE A C 1
ATOM 623 O O . ILE A 1 82 ? -14.617 -0.138 9.630 1.00 91.69 82 ILE A O 1
ATOM 627 N N . ILE A 1 83 ? -12.644 -1.156 9.349 1.00 93.69 83 ILE A N 1
ATOM 628 C CA . ILE A 1 83 ? -11.825 0.022 9.591 1.00 93.69 83 ILE A CA 1
ATOM 629 C C . ILE A 1 83 ? -11.330 0.540 8.244 1.00 93.69 83 ILE A C 1
ATOM 631 O O . ILE A 1 83 ? -10.639 -0.159 7.504 1.00 93.69 83 ILE A O 1
ATOM 635 N N . HIS A 1 84 ? -11.671 1.780 7.929 1.00 94.25 84 HIS A N 1
ATOM 636 C CA . HIS A 1 84 ? -11.223 2.461 6.729 1.00 94.25 84 HIS A CA 1
ATOM 637 C C . HIS A 1 84 ? -9.976 3.283 7.033 1.00 94.25 84 HIS A C 1
ATOM 639 O O . HIS A 1 84 ? -9.933 4.056 7.987 1.00 94.25 84 HIS A O 1
ATOM 645 N N . ALA A 1 85 ? -8.964 3.133 6.190 1.00 93.00 85 ALA A N 1
ATOM 646 C CA . ALA A 1 85 ? -7.739 3.912 6.215 1.00 93.00 85 ALA A CA 1
ATOM 647 C C . ALA A 1 85 ? -7.566 4.668 4.896 1.00 93.00 85 ALA A C 1
ATOM 649 O O . ALA A 1 85 ? -7.957 4.202 3.829 1.00 93.00 85 ALA A O 1
ATOM 650 N N . ALA A 1 86 ? -7.020 5.872 4.979 1.00 93.12 86 ALA A N 1
ATOM 651 C CA . ALA A 1 86 ? -7.111 6.879 3.937 1.00 93.12 86 ALA A CA 1
ATOM 652 C C . ALA A 1 86 ? -5.885 7.791 3.945 1.00 93.12 86 ALA A C 1
ATOM 654 O O . ALA A 1 86 ? -5.679 8.489 4.933 1.00 93.12 86 ALA A O 1
ATOM 655 N N . SER A 1 87 ? -5.113 7.864 2.864 1.00 92.88 87 SER A N 1
ATOM 656 C CA . SER A 1 87 ? -3.986 8.808 2.779 1.00 92.88 87 SER A CA 1
ATOM 657 C C . SER A 1 87 ? -3.606 9.093 1.332 1.00 92.88 87 SER A C 1
ATOM 659 O O . SER A 1 87 ? -4.249 8.600 0.407 1.00 92.88 87 SER A O 1
ATOM 661 N N . ASN A 1 88 ? -2.538 9.864 1.158 1.00 91.25 88 ASN A N 1
ATOM 662 C CA . ASN A 1 88 ? -1.835 9.994 -0.107 1.00 91.25 88 ASN A CA 1
ATOM 663 C C . ASN A 1 88 ? -0.562 9.141 -0.096 1.00 91.25 88 ASN A C 1
ATOM 665 O O . ASN A 1 88 ? -0.016 8.823 0.963 1.00 91.25 88 ASN A O 1
ATOM 669 N N . PHE A 1 89 ? -0.097 8.782 -1.283 1.00 87.69 89 PHE A N 1
ATOM 670 C CA . PHE A 1 89 ? 1.170 8.112 -1.511 1.00 87.69 89 PHE A CA 1
ATOM 671 C C . PHE A 1 89 ? 1.917 8.792 -2.653 1.00 87.69 89 PHE A C 1
ATOM 673 O O . PHE A 1 89 ? 1.311 9.381 -3.551 1.00 87.69 89 PHE A O 1
ATOM 680 N N . THR A 1 90 ? 3.230 8.626 -2.623 1.00 88.88 90 THR A N 1
ATOM 681 C CA . THR A 1 90 ? 4.121 8.877 -3.749 1.00 88.88 90 THR A CA 1
ATOM 682 C C . THR A 1 90 ? 4.989 7.636 -3.901 1.00 88.88 90 THR A C 1
ATOM 684 O O . THR A 1 90 ? 5.432 7.061 -2.905 1.00 88.88 90 THR A O 1
ATOM 687 N N . MET A 1 91 ? 5.207 7.196 -5.130 1.00 87.75 91 MET A N 1
ATOM 688 C CA . MET A 1 91 ? 6.070 6.068 -5.450 1.00 87.75 91 MET A CA 1
ATOM 689 C C . MET A 1 91 ? 6.878 6.357 -6.704 1.00 87.75 91 MET A C 1
ATOM 691 O O . MET A 1 91 ? 6.453 7.137 -7.552 1.00 87.75 91 MET A O 1
ATOM 695 N N . SER A 1 92 ? 8.022 5.705 -6.821 1.00 88.94 92 SER A N 1
ATOM 696 C CA . SER A 1 92 ? 8.790 5.648 -8.054 1.00 88.94 92 SER A CA 1
ATOM 697 C C . SER A 1 92 ? 8.922 4.213 -8.546 1.00 88.94 92 SER A C 1
ATOM 699 O O . SER A 1 92 ? 8.711 3.249 -7.803 1.00 88.94 92 SER A O 1
ATOM 701 N N . LEU A 1 93 ? 9.224 4.096 -9.829 1.00 87.75 93 LEU A N 1
ATOM 702 C CA . LEU A 1 93 ? 9.410 2.859 -10.556 1.00 87.75 93 LEU A CA 1
ATOM 703 C C . LEU A 1 93 ? 10.685 2.969 -11.379 1.00 87.75 93 LEU A C 1
ATOM 705 O O . LEU A 1 93 ? 10.761 3.791 -12.291 1.00 87.75 93 LEU A O 1
ATOM 709 N N . ASP A 1 94 ? 11.637 2.098 -11.090 1.00 89.56 94 ASP A N 1
ATOM 710 C CA . ASP A 1 94 ? 12.801 1.863 -11.929 1.00 89.56 94 ASP A CA 1
ATOM 711 C C . ASP A 1 94 ? 12.565 0.588 -12.743 1.00 89.56 94 ASP A C 1
ATOM 713 O O . ASP A 1 94 ? 12.093 -0.427 -12.224 1.00 89.56 94 ASP A O 1
ATOM 717 N N . TYR A 1 95 ? 12.824 0.644 -14.046 1.00 88.12 95 TYR A N 1
ATOM 718 C CA . TYR A 1 95 ? 12.636 -0.491 -14.949 1.00 88.12 95 TYR A CA 1
ATOM 719 C C . TYR A 1 95 ? 13.523 -0.344 -16.179 1.00 88.12 95 TYR A C 1
ATOM 721 O O . TYR A 1 95 ? 13.927 0.760 -16.525 1.00 88.12 95 TYR A O 1
A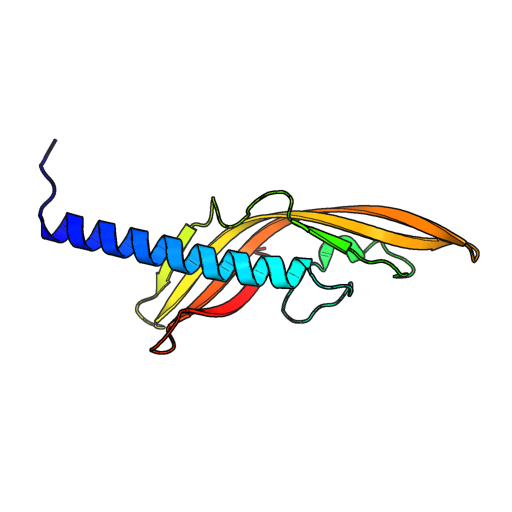TOM 729 N N . ASP A 1 96 ? 13.801 -1.436 -16.884 1.00 88.50 96 ASP A N 1
ATOM 730 C CA . ASP A 1 96 ? 14.400 -1.339 -18.212 1.00 88.50 96 ASP A CA 1
ATOM 731 C C . ASP A 1 96 ? 13.301 -1.328 -19.272 1.00 88.50 96 ASP A C 1
ATOM 733 O O . ASP A 1 96 ? 12.344 -2.099 -19.177 1.00 88.50 96 ASP A O 1
ATOM 737 N N . GLN A 1 97 ? 13.459 -0.508 -20.312 1.00 85.75 97 GLN A N 1
ATOM 738 C CA . GLN A 1 97 ? 12.644 -0.521 -21.528 1.00 85.75 97 GLN A CA 1
ATOM 739 C C . GLN A 1 97 ? 13.475 -0.988 -22.723 1.00 85.75 97 GLN A C 1
ATOM 741 O O . GLN A 1 97 ? 14.551 -0.451 -23.002 1.00 85.75 97 GLN A O 1
ATOM 746 N N . ARG A 1 98 ? 12.964 -1.963 -23.476 1.00 83.75 98 ARG A N 1
ATOM 747 C CA . ARG A 1 98 ? 13.630 -2.469 -24.674 1.00 83.75 98 ARG A CA 1
ATOM 748 C C . ARG A 1 98 ? 13.253 -1.644 -25.896 1.00 83.75 98 ARG A C 1
ATOM 750 O O . ARG A 1 98 ? 12.117 -1.659 -26.355 1.00 83.75 98 ARG A O 1
ATOM 757 N N . LEU A 1 99 ? 14.243 -0.972 -26.476 1.00 81.50 99 LEU A N 1
ATOM 758 C CA . LEU A 1 99 ? 14.114 -0.209 -27.716 1.00 81.50 99 LEU A CA 1
ATOM 759 C C . LEU A 1 99 ? 15.150 -0.716 -28.719 1.00 81.50 99 LEU A C 1
ATOM 761 O O . LEU A 1 99 ? 16.343 -0.778 -28.430 1.00 81.50 99 LEU A O 1
ATOM 765 N N . VAL A 1 100 ? 14.702 -1.111 -29.914 1.00 85.62 100 VAL A N 1
ATOM 766 C CA . VAL A 1 100 ? 15.590 -1.580 -31.001 1.00 85.62 100 VAL A CA 1
ATOM 767 C C . VAL A 1 100 ? 16.564 -2.683 -30.526 1.00 85.62 100 VAL A C 1
ATOM 769 O O . VAL A 1 100 ? 17.754 -2.690 -30.836 1.00 85.62 100 VAL A O 1
ATOM 772 N N . GLY A 1 101 ? 16.061 -3.623 -29.718 1.00 83.56 101 GLY A N 1
ATOM 773 C CA . GLY A 1 101 ? 16.823 -4.780 -29.233 1.00 83.56 101 GLY A CA 1
ATOM 774 C C . GLY A 1 101 ? 17.830 -4.504 -28.110 1.00 83.56 101 GLY A C 1
ATOM 775 O O . GLY A 1 101 ? 18.526 -5.439 -27.710 1.00 83.56 101 GLY A O 1
ATOM 776 N N . LYS A 1 102 ? 17.900 -3.272 -27.595 1.00 85.94 102 LYS A N 1
ATOM 777 C CA . LYS A 1 102 ? 18.722 -2.887 -26.441 1.00 85.94 102 LYS A CA 1
ATOM 778 C C . LYS A 1 102 ? 17.838 -2.461 -25.276 1.00 85.94 102 LYS A C 1
ATOM 780 O O . LYS A 1 102 ? 16.782 -1.877 -25.499 1.00 85.94 102 LYS A O 1
ATOM 785 N N . ASP A 1 103 ? 18.296 -2.746 -24.064 1.00 88.88 103 ASP A N 1
ATOM 786 C CA . ASP A 1 103 ? 17.606 -2.383 -22.829 1.00 88.88 103 ASP A CA 1
ATOM 787 C C . ASP A 1 103 ? 18.119 -1.008 -22.359 1.00 88.88 103 ASP A C 1
ATOM 789 O O . ASP A 1 103 ? 19.329 -0.755 -22.367 1.00 88.88 103 ASP A O 1
ATOM 793 N N . TYR A 1 104 ? 17.199 -0.111 -22.007 1.00 87.88 104 TYR A N 1
ATOM 794 C CA . TYR A 1 104 ? 17.483 1.246 -21.545 1.00 87.88 104 TYR A CA 1
ATOM 795 C C . TYR A 1 104 ? 16.839 1.470 -20.177 1.00 87.88 104 TYR A C 1
ATOM 797 O O . TYR A 1 104 ? 15.620 1.309 -20.086 1.00 87.88 104 TYR A O 1
ATOM 805 N N . PRO A 1 105 ? 17.596 1.902 -19.153 1.00 91.00 105 PRO A N 1
ATOM 806 C CA . PRO A 1 105 ? 17.023 2.180 -17.847 1.00 91.00 105 PRO A CA 1
ATOM 807 C C . PRO A 1 105 ? 16.051 3.351 -17.951 1.00 91.00 105 PRO A C 1
ATOM 809 O O . PRO A 1 105 ? 16.341 4.372 -18.579 1.00 91.00 105 PRO A O 1
ATOM 812 N N . GLN A 1 106 ? 14.898 3.179 -17.332 1.00 88.88 106 GLN A N 1
ATOM 813 C CA . GLN A 1 106 ? 13.823 4.143 -17.231 1.00 88.88 106 GLN A CA 1
ATOM 814 C C . GLN A 1 106 ? 13.494 4.381 -15.764 1.00 88.88 106 GLN A C 1
ATOM 816 O O . GLN A 1 106 ? 13.658 3.506 -14.914 1.00 88.88 106 GLN A O 1
ATOM 821 N N . HIS A 1 107 ? 12.976 5.574 -15.508 1.00 88.69 107 HIS A N 1
ATOM 822 C CA . HIS A 1 107 ? 12.466 5.980 -14.215 1.00 88.69 107 HIS A CA 1
ATOM 823 C C . HIS A 1 107 ? 11.106 6.634 -14.414 1.00 88.69 107 HIS A C 1
ATOM 825 O O . HIS A 1 107 ? 10.930 7.438 -15.334 1.00 88.69 107 HIS A O 1
ATOM 831 N N . ALA A 1 108 ? 10.154 6.310 -13.554 1.00 85.00 108 ALA A N 1
ATOM 832 C CA . ALA A 1 108 ? 8.846 6.935 -13.552 1.00 85.00 108 ALA A CA 1
ATOM 833 C C . ALA A 1 108 ? 8.357 7.168 -12.123 1.00 85.00 108 ALA A C 1
ATOM 835 O O . ALA A 1 108 ? 8.742 6.462 -11.195 1.00 85.00 108 ALA A O 1
ATOM 836 N N . GLU A 1 109 ? 7.484 8.153 -11.951 1.00 87.12 109 GLU A N 1
ATOM 837 C CA . GLU A 1 109 ? 6.896 8.501 -10.661 1.00 87.12 109 GLU A CA 1
ATOM 838 C C . GLU A 1 109 ? 5.370 8.426 -10.739 1.00 87.12 109 GLU A C 1
ATOM 840 O O . GLU A 1 109 ? 4.764 8.746 -11.762 1.00 87.12 109 GLU A O 1
ATOM 845 N N . ASP A 1 110 ? 4.740 8.033 -9.635 1.00 83.25 110 ASP A N 1
ATOM 846 C CA . ASP A 1 110 ? 3.295 8.112 -9.438 1.00 83.25 110 ASP A CA 1
ATOM 847 C C . ASP A 1 110 ? 2.996 8.745 -8.087 1.00 83.25 110 ASP A C 1
ATOM 849 O O . ASP A 1 110 ? 3.695 8.536 -7.093 1.00 83.25 110 ASP A O 1
ATOM 853 N N . SER A 1 111 ? 1.894 9.474 -8.026 1.00 86.31 111 SER A N 1
ATOM 854 C CA . SER A 1 111 ? 1.353 9.962 -6.768 1.00 86.31 111 SER A CA 1
ATOM 855 C C . SER A 1 111 ? -0.163 9.997 -6.817 1.00 86.31 111 SER A C 1
ATOM 857 O O . SER A 1 111 ? -0.782 10.187 -7.865 1.00 86.31 111 SER A O 1
ATOM 859 N N . GLY A 1 112 ? -0.793 9.803 -5.666 1.00 87.19 112 GLY A N 1
ATOM 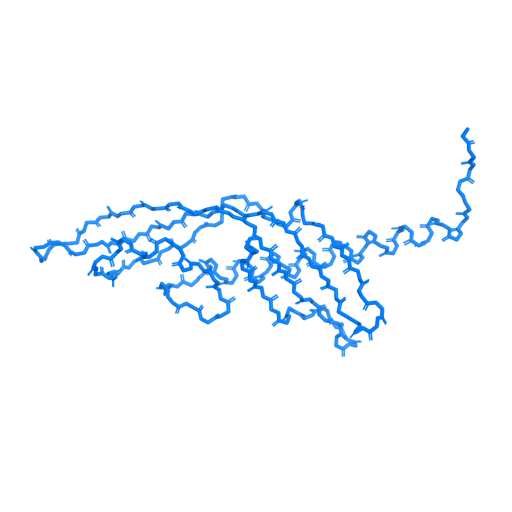860 C CA . GLY A 1 112 ? -2.244 9.820 -5.581 1.00 87.19 112 GLY A CA 1
ATOM 861 C C . GLY A 1 112 ? -2.763 9.507 -4.192 1.00 87.19 112 GLY A C 1
ATOM 862 O O . GLY A 1 112 ? -2.004 9.331 -3.243 1.00 87.19 112 GLY A O 1
ATOM 863 N N . GLY A 1 113 ? -4.085 9.428 -4.076 1.00 88.81 113 GLY A N 1
ATOM 864 C CA . GLY A 1 113 ? -4.745 8.948 -2.870 1.00 88.81 113 GLY A CA 1
ATOM 865 C C . GLY A 1 113 ? -4.843 7.425 -2.857 1.00 88.81 113 GLY A C 1
ATOM 866 O O . GLY A 1 113 ? -5.016 6.798 -3.902 1.00 88.81 113 GLY A O 1
ATOM 867 N N . PHE A 1 114 ? -4.827 6.821 -1.674 1.00 87.75 114 PHE A N 1
ATOM 868 C CA . PHE A 1 114 ? -5.279 5.449 -1.471 1.00 87.75 114 PHE A CA 1
ATOM 869 C C . PHE A 1 114 ? -6.344 5.370 -0.379 1.00 87.75 114 PHE A C 1
ATOM 871 O O . PHE A 1 114 ? -6.466 6.224 0.506 1.00 87.75 114 PHE A O 1
ATOM 878 N N . GLN A 1 115 ? -7.113 4.294 -0.450 1.00 91.56 115 GLN A N 1
ATOM 879 C CA . GLN A 1 115 ? -8.020 3.831 0.579 1.00 91.56 115 GLN A CA 1
ATOM 880 C C . GLN A 1 115 ? -7.731 2.360 0.872 1.00 91.56 115 GLN A C 1
ATOM 882 O O . GLN A 1 115 ? -7.497 1.566 -0.041 1.00 91.56 115 GLN A O 1
ATOM 887 N N . ALA A 1 116 ? -7.753 2.003 2.145 1.00 90.88 116 ALA A N 1
ATOM 888 C CA . ALA A 1 116 ? -7.581 0.648 2.620 1.00 90.88 116 ALA A CA 1
ATOM 889 C C . ALA A 1 116 ? -8.765 0.264 3.505 1.00 90.88 116 ALA A C 1
ATOM 891 O O . ALA A 1 116 ? -9.258 1.082 4.281 1.00 90.88 116 ALA A O 1
ATOM 892 N N . ALA A 1 117 ? -9.216 -0.976 3.378 1.00 92.00 117 ALA A N 1
ATOM 893 C CA . ALA A 1 117 ? -10.164 -1.588 4.295 1.00 92.00 117 ALA A CA 1
ATOM 894 C C . ALA A 1 117 ? -9.409 -2.614 5.136 1.00 92.00 117 ALA A C 1
ATOM 896 O O . ALA A 1 117 ? -8.731 -3.485 4.591 1.00 92.00 117 ALA A O 1
ATOM 897 N N . VAL A 1 118 ? -9.522 -2.503 6.452 1.00 92.69 118 VAL A N 1
ATOM 898 C CA . VAL A 1 118 ? -8.897 -3.394 7.427 1.00 92.69 118 VAL A CA 1
ATOM 899 C C . VAL A 1 118 ? -9.996 -3.999 8.287 1.00 92.69 118 VAL A C 1
ATOM 901 O O . VAL A 1 118 ? -10.909 -3.304 8.728 1.00 92.69 118 VAL A O 1
ATOM 904 N N . PHE A 1 119 ? -9.913 -5.301 8.516 1.00 92.00 119 PHE A N 1
ATOM 905 C CA . PHE A 1 119 ? -10.866 -6.054 9.319 1.00 92.00 119 PHE A CA 1
ATOM 906 C C . PHE A 1 119 ? -10.167 -6.674 10.529 1.00 92.00 119 PHE A C 1
ATOM 908 O O . PHE A 1 119 ? -8.990 -7.019 10.457 1.00 92.00 119 PHE A O 1
ATOM 915 N N . TRP A 1 120 ? -10.884 -6.817 11.640 1.00 89.88 120 TRP A N 1
ATOM 916 C CA . TRP A 1 120 ? -10.405 -7.543 12.813 1.00 89.88 120 TRP A CA 1
ATOM 917 C C . TRP A 1 120 ? -10.952 -8.970 12.802 1.00 89.88 120 TRP A C 1
ATOM 919 O O . TRP A 1 120 ? -12.155 -9.168 12.952 1.00 89.88 120 TRP A O 1
ATOM 929 N N . ASP A 1 121 ? -10.076 -9.966 12.674 1.00 88.38 121 ASP A N 1
ATOM 930 C CA . ASP A 1 121 ? -10.475 -11.381 12.592 1.00 88.38 121 ASP A CA 1
ATOM 931 C C . ASP A 1 121 ? -10.737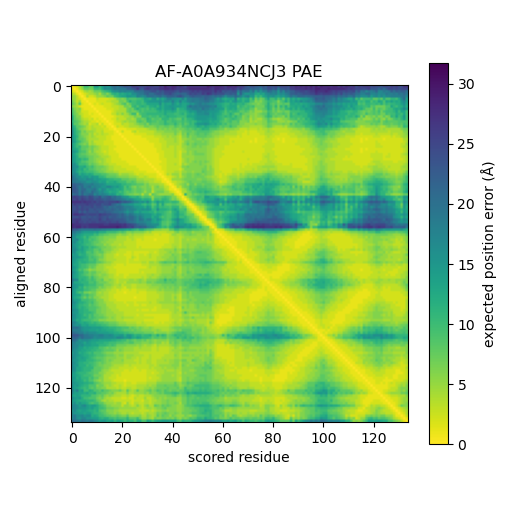 -12.050 13.958 1.00 88.38 121 ASP A C 1
ATOM 933 O O . ASP A 1 121 ? -11.034 -13.242 14.019 1.00 88.38 121 ASP A O 1
ATOM 937 N N . GLY A 1 122 ? -10.639 -11.297 15.059 1.00 85.88 122 GLY A N 1
ATOM 938 C CA . GLY A 1 122 ? -10.688 -11.823 16.428 1.00 85.88 122 GLY A CA 1
ATOM 939 C C . GLY A 1 122 ? -9.313 -11.945 17.092 1.00 85.88 122 GLY A C 1
ATOM 940 O O . GLY A 1 122 ? -9.245 -11.999 18.319 1.00 85.88 122 GLY A O 1
ATOM 941 N N . ILE A 1 123 ? -8.232 -11.954 16.305 1.00 88.81 123 ILE A N 1
ATOM 942 C CA . ILE A 1 123 ? -6.846 -12.167 16.754 1.00 88.81 123 ILE A CA 1
ATOM 943 C C . ILE A 1 123 ? -5.932 -11.024 16.302 1.00 88.81 123 ILE A C 1
ATOM 945 O O . ILE A 1 123 ? -5.066 -10.588 17.063 1.00 88.81 123 ILE A O 1
ATOM 949 N N . LYS A 1 124 ? -6.091 -10.553 15.062 1.00 89.62 124 LYS A N 1
ATOM 950 C CA . LYS A 1 124 ? -5.275 -9.502 14.453 1.00 89.62 124 LYS A CA 1
ATOM 951 C C . LYS A 1 124 ? -6.073 -8.663 13.456 1.00 89.62 124 LYS A C 1
ATOM 953 O O . LYS A 1 124 ? -7.130 -9.044 12.955 1.00 89.62 124 LYS A O 1
ATOM 958 N N . LEU A 1 125 ? -5.511 -7.501 13.143 1.00 91.12 125 LEU A N 1
ATOM 959 C CA . LEU A 1 125 ? -5.952 -6.698 12.014 1.00 91.12 125 LEU A CA 1
ATOM 960 C C . LEU A 1 125 ? -5.444 -7.332 10.714 1.00 91.12 125 LEU A C 1
ATOM 962 O O . LEU A 1 125 ? -4.266 -7.673 10.596 1.00 91.12 125 LEU A O 1
ATOM 966 N N . VAL A 1 126 ? -6.337 -7.473 9.741 1.00 88.81 126 VAL A N 1
ATOM 967 C CA . VAL A 1 126 ? -6.072 -8.065 8.431 1.00 88.81 126 VAL A CA 1
ATOM 968 C C . VAL A 1 126 ? -6.447 -7.047 7.354 1.00 88.81 126 VAL A C 1
ATOM 970 O O . VAL A 1 126 ? -7.577 -6.547 7.362 1.00 88.81 126 VAL A O 1
ATOM 973 N N . PRO A 1 127 ? -5.532 -6.708 6.427 1.00 86.81 127 PRO A N 1
ATOM 974 C CA . PRO A 1 127 ? -5.885 -5.881 5.285 1.00 86.81 127 PRO A CA 1
ATOM 975 C C . PRO A 1 127 ? -6.830 -6.678 4.382 1.00 86.81 127 PRO A C 1
ATOM 977 O O . PRO A 1 127 ? -6.506 -7.781 3.952 1.00 86.81 127 PRO A O 1
ATOM 980 N N . VAL A 1 128 ? -8.009 -6.124 4.115 1.00 84.88 128 VAL A N 1
ATOM 981 C CA . VAL A 1 128 ? -8.996 -6.708 3.198 1.00 84.88 128 VAL A CA 1
ATOM 982 C C . VAL A 1 128 ? -8.714 -6.231 1.780 1.00 84.88 128 VAL A C 1
ATOM 984 O O . VAL A 1 128 ? -8.661 -7.030 0.855 1.00 84.88 128 VAL A O 1
ATOM 987 N N . THR A 1 129 ? -8.528 -4.920 1.607 1.00 84.69 129 THR A N 1
ATOM 988 C CA . THR A 1 129 ? -8.186 -4.313 0.314 1.00 84.69 129 THR A CA 1
ATOM 989 C C . THR A 1 129 ? -7.331 -3.070 0.512 1.00 84.69 129 THR A C 1
ATOM 991 O O . THR A 1 129 ? -7.493 -2.357 1.503 1.00 84.69 129 THR A O 1
ATOM 994 N N . ILE A 1 130 ? -6.466 -2.774 -0.460 1.00 83.69 130 ILE A N 1
ATOM 995 C CA . ILE A 1 130 ? -5.833 -1.464 -0.635 1.00 83.69 130 ILE A CA 1
ATOM 996 C C . ILE A 1 130 ? -6.036 -1.045 -2.085 1.00 83.69 130 ILE A C 1
ATOM 998 O O . ILE A 1 130 ? -5.771 -1.800 -3.014 1.00 83.69 130 ILE A O 1
ATOM 1002 N N . SER A 1 131 ? -6.556 0.158 -2.302 1.00 82.31 131 SER A N 1
ATOM 1003 C CA . SER A 1 131 ? -6.867 0.643 -3.642 1.00 82.31 131 SER A CA 1
ATOM 1004 C C . SER A 1 131 ? -6.636 2.138 -3.782 1.00 82.31 131 SER A C 1
ATOM 1006 O O . SER A 1 131 ? -6.769 2.886 -2.817 1.00 82.31 131 SER A O 1
ATOM 1008 N N . ARG A 1 132 ? -6.313 2.587 -5.000 1.00 78.56 132 ARG A N 1
ATOM 1009 C CA . ARG A 1 132 ? -6.261 4.016 -5.321 1.00 78.56 132 ARG A CA 1
ATOM 1010 C C . ARG A 1 132 ? -7.631 4.658 -5.077 1.00 78.56 132 ARG A C 1
ATOM 1012 O O . ARG A 1 132 ? -8.661 4.064 -5.401 1.00 78.56 132 ARG A O 1
ATOM 1019 N N . ARG A 1 133 ? -7.619 5.855 -4.501 1.00 78.56 133 ARG A N 1
ATOM 1020 C CA . ARG A 1 133 ? -8.776 6.740 -4.378 1.00 78.56 133 ARG A CA 1
ATOM 1021 C C . ARG A 1 133 ? -8.859 7.593 -5.645 1.00 78.56 133 ARG A C 1
ATOM 1023 O O . ARG A 1 133 ? -7.850 8.187 -6.020 1.00 78.56 133 ARG A O 1
ATOM 1030 N N . ASN A 1 134 ? -10.032 7.602 -6.278 1.00 64.69 134 ASN A N 1
ATOM 1031 C CA . ASN A 1 134 ? -10.338 8.467 -7.422 1.00 64.69 134 ASN A CA 1
ATOM 1032 C C . ASN A 1 134 ? -10.435 9.934 -7.006 1.00 64.69 134 ASN A C 1
ATOM 1034 O O . ASN A 1 134 ? -10.904 10.182 -5.870 1.00 64.69 134 ASN A O 1
#